Protein AF-S0FRU0-F1 (afdb_monomer_lite)

Foldseek 3Di:
DDQDDPVLVVQVVDPDHDPVSVVVVVPDDPVVPLADNVRVVQQVVCVVVVHAAEDCPCVRCVPPPPRHYDDPVVD

Secondary structure (DSSP, 8-state):
--PPPHHHHHHHTSSS--HHHHHHHHTS-GGG--S-HHHHHHHHHHHHTTPPEE-S-GGGTTTSTT--EE-TT--

Sequence (75 aa):
MILLDTNIISELMRPMPNSKVVFWLDDQPETDIWISVEDAQIAAIALTADLTLATRNVKDFFEIDKLQIINPWEM

Radius of gyration: 14.47 Å; chains: 1;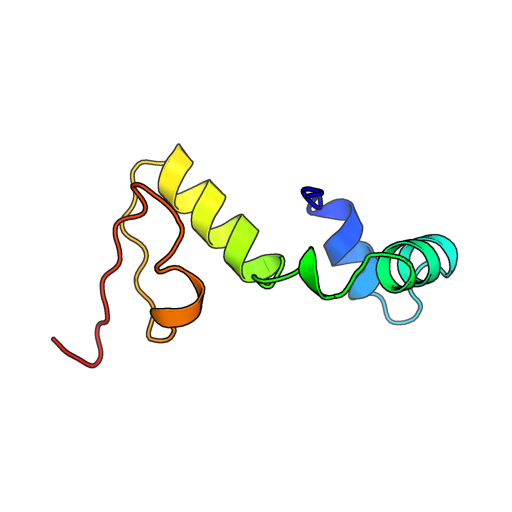 bounding box: 31×40×30 Å

Organism: NCBI:txid1286635

InterPro domains:
  IPR029060 PIN-like domain superfamily [SSF88723] (1-73)
  IPR050556 Type II toxin-antitoxin system RNase [PTHR33653] (35-73)

pLDDT: mean 80.92, std 11.08, range [50.97, 95.94]

Structure (mmCIF, N/CA/C/O backbone):
data_AF-S0FRU0-F1
#
_entry.id   AF-S0FRU0-F1
#
loop_
_atom_site.group_PDB
_atom_site.id
_atom_site.type_symbol
_atom_site.label_atom_id
_atom_site.label_alt_id
_atom_site.label_comp_id
_atom_site.label_asym_id
_atom_site.label_entity_id
_atom_site.label_seq_id
_atom_site.pdbx_PDB_ins_code
_a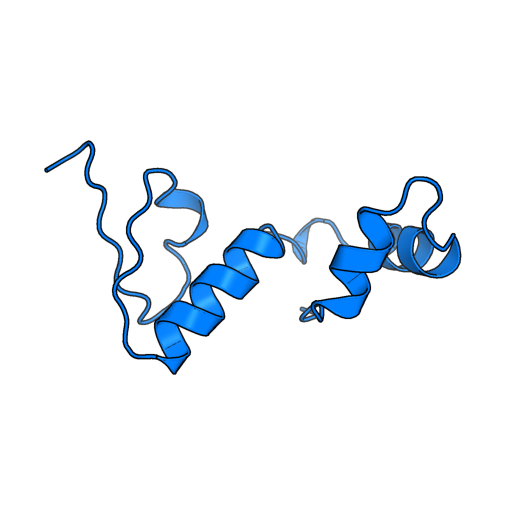tom_site.Cartn_x
_atom_site.Cartn_y
_atom_site.Cartn_z
_atom_site.occupancy
_atom_site.B_iso_or_equiv
_atom_site.auth_seq_id
_atom_site.auth_comp_id
_atom_site.auth_asym_id
_atom_site.auth_atom_id
_atom_site.pdbx_PDB_model_num
ATOM 1 N N . MET A 1 1 ? -6.612 -7.879 -7.817 1.00 50.97 1 MET A N 1
ATOM 2 C CA . MET A 1 1 ? -6.141 -7.322 -6.519 1.00 50.97 1 MET A CA 1
ATOM 3 C C . MET A 1 1 ? -5.305 -8.337 -5.731 1.00 50.97 1 MET A C 1
ATOM 5 O O . MET A 1 1 ? -5.851 -9.282 -5.167 1.00 50.97 1 MET A O 1
ATOM 9 N N . ILE A 1 2 ? -3.978 -8.169 -5.727 1.00 57.56 2 ILE A N 1
ATOM 10 C CA . ILE A 1 2 ? -3.003 -9.068 -5.083 1.00 57.56 2 ILE A CA 1
ATOM 11 C C . ILE A 1 2 ? -2.092 -8.231 -4.176 1.00 57.56 2 ILE A C 1
ATOM 13 O O . ILE A 1 2 ? -1.606 -7.188 -4.597 1.00 57.56 2 ILE A O 1
ATOM 17 N N . LEU A 1 3 ? -1.860 -8.676 -2.938 1.00 53.78 3 LEU A N 1
ATOM 18 C CA . LEU A 1 3 ? -0.919 -8.038 -2.012 1.00 53.78 3 LEU A CA 1
ATOM 19 C C . LEU A 1 3 ? 0.451 -8.718 -2.123 1.00 53.78 3 LEU A C 1
ATOM 21 O O . LEU A 1 3 ? 0.545 -9.932 -1.933 1.00 53.78 3 LEU A O 1
ATOM 25 N N . LEU A 1 4 ? 1.504 -7.952 -2.422 1.00 62.97 4 LEU A N 1
ATOM 26 C CA . LEU A 1 4 ? 2.867 -8.479 -2.526 1.00 62.97 4 LEU A CA 1
ATOM 27 C C . LEU A 1 4 ? 3.581 -8.440 -1.171 1.00 62.97 4 LEU A C 1
ATOM 29 O O . LEU A 1 4 ? 3.663 -7.401 -0.518 1.00 62.97 4 LEU A O 1
ATOM 33 N N . ASP A 1 5 ? 4.133 -9.582 -0.770 1.00 63.16 5 ASP A N 1
ATOM 34 C CA . ASP A 1 5 ? 4.986 -9.692 0.413 1.00 63.16 5 ASP A CA 1
ATOM 35 C C . ASP A 1 5 ? 6.376 -9.070 0.158 1.00 63.16 5 ASP A C 1
ATOM 37 O O . ASP A 1 5 ? 6.882 -9.027 -0.964 1.00 63.16 5 ASP A O 1
ATOM 41 N N . THR A 1 6 ? 7.037 -8.646 1.231 1.00 58.62 6 THR A N 1
ATOM 42 C CA . THR A 1 6 ? 8.428 -8.167 1.285 1.00 58.62 6 THR A CA 1
ATOM 43 C C . THR A 1 6 ? 9.433 -9.102 0.595 1.00 58.62 6 THR A C 1
ATOM 45 O O . THR A 1 6 ? 10.402 -8.644 -0.018 1.00 58.62 6 THR A O 1
ATOM 48 N N . ASN A 1 7 ? 9.191 -10.416 0.619 1.00 74.50 7 ASN A N 1
ATOM 49 C CA . ASN A 1 7 ? 10.029 -11.406 -0.060 1.00 74.50 7 ASN A CA 1
ATOM 50 C C . ASN A 1 7 ? 9.947 -11.324 -1.594 1.00 74.50 7 ASN A C 1
ATOM 52 O O . ASN A 1 7 ? 10.933 -11.594 -2.271 1.00 74.50 7 ASN A O 1
ATOM 56 N N . ILE A 1 8 ? 8.799 -10.924 -2.150 1.00 76.69 8 ILE A N 1
ATOM 57 C CA . ILE A 1 8 ? 8.635 -10.736 -3.598 1.00 76.69 8 ILE A CA 1
ATOM 58 C C . ILE A 1 8 ? 9.375 -9.473 -4.050 1.00 76.69 8 ILE A C 1
ATOM 60 O O . ILE A 1 8 ? 10.074 -9.492 -5.057 1.00 76.69 8 ILE A O 1
ATOM 64 N N . ILE A 1 9 ? 9.309 -8.401 -3.259 1.00 70.19 9 ILE A N 1
ATOM 65 C CA . ILE A 1 9 ? 9.980 -7.129 -3.571 1.00 70.19 9 ILE A CA 1
ATOM 66 C C . ILE A 1 9 ? 11.490 -7.238 -3.469 1.00 70.19 9 ILE A C 1
ATOM 68 O O . ILE A 1 9 ? 12.208 -6.858 -4.391 1.00 70.19 9 ILE A O 1
ATOM 72 N N . SER A 1 10 ? 11.984 -7.837 -2.389 1.00 64.88 10 SER A N 1
ATOM 73 C CA . SER A 1 10 ? 13.421 -8.068 -2.241 1.00 64.88 10 SER A CA 1
ATOM 74 C C . SER A 1 10 ? 13.993 -8.987 -3.328 1.00 64.88 10 SER A C 1
ATOM 76 O O . SER A 1 10 ? 15.166 -8.846 -3.669 1.00 64.88 10 SER A O 1
ATOM 78 N N . GLU A 1 11 ? 13.190 -9.883 -3.915 1.00 89.38 11 GLU A N 1
ATOM 79 C CA . GLU A 1 11 ? 13.591 -10.696 -5.067 1.00 89.38 11 GLU A CA 1
ATOM 80 C C . GLU A 1 11 ? 13.742 -9.854 -6.347 1.00 89.38 11 GLU A C 1
ATOM 82 O O . GLU A 1 11 ? 14.728 -10.028 -7.063 1.00 89.38 11 GLU A O 1
ATOM 87 N N . LEU A 1 12 ? 12.835 -8.900 -6.604 1.00 77.00 12 LEU A N 1
ATOM 88 C CA . LEU A 1 12 ? 12.911 -7.981 -7.754 1.00 77.00 12 LEU A CA 1
ATOM 89 C C . LEU A 1 12 ? 14.118 -7.031 -7.686 1.00 77.00 12 LEU A C 1
ATOM 91 O O . LEU A 1 12 ? 14.635 -6.615 -8.718 1.00 77.00 12 LEU A O 1
ATOM 95 N N . MET A 1 13 ? 14.601 -6.717 -6.481 1.00 73.56 13 MET A N 1
ATOM 96 C CA . MET A 1 13 ? 15.761 -5.841 -6.263 1.00 73.56 13 MET A CA 1
ATOM 97 C C . MET A 1 13 ? 17.122 -6.544 -6.432 1.00 73.56 13 MET A C 1
ATOM 99 O O . MET A 1 13 ? 18.170 -5.903 -6.314 1.00 73.56 13 MET A O 1
ATOM 103 N N . ARG A 1 14 ? 17.153 -7.862 -6.669 1.00 75.81 14 ARG A N 1
ATOM 104 C CA . ARG A 1 14 ? 18.411 -8.607 -6.839 1.00 75.81 14 ARG A CA 1
ATOM 105 C C . ARG A 1 14 ? 19.092 -8.259 -8.168 1.00 75.81 14 ARG A C 1
ATOM 107 O O . ARG A 1 14 ? 18.404 -8.037 -9.157 1.00 75.81 14 ARG A O 1
ATOM 114 N N . PRO A 1 15 ? 20.438 -8.330 -8.256 1.00 84.69 15 PRO A N 1
ATOM 115 C CA . PRO A 1 15 ? 21.153 -8.154 -9.527 1.00 84.69 15 PRO A CA 1
ATOM 116 C C . PRO A 1 15 ? 20.693 -9.122 -10.631 1.00 84.69 15 PRO A C 1
ATOM 118 O O . PRO A 1 15 ? 20.764 -8.795 -11.811 1.00 84.69 15 PRO A O 1
ATOM 121 N N . MET A 1 16 ? 20.227 -10.313 -10.240 1.00 90.69 16 MET A N 1
ATOM 122 C CA . MET A 1 16 ? 19.563 -11.292 -11.103 1.00 90.69 16 MET A CA 1
ATOM 123 C C . MET A 1 16 ? 18.318 -11.828 -10.375 1.00 90.69 16 MET A C 1
ATOM 125 O O . MET A 1 16 ? 18.453 -12.755 -9.571 1.00 90.69 16 MET A O 1
ATOM 129 N N . PRO A 1 17 ? 17.130 -11.244 -10.613 1.00 90.50 17 PRO A N 1
ATOM 130 C CA . PRO A 1 17 ? 15.875 -11.708 -10.027 1.00 90.50 17 PRO A CA 1
ATOM 131 C C . PRO A 1 17 ? 15.468 -13.088 -10.549 1.00 90.50 17 PRO A C 1
ATOM 133 O O . PRO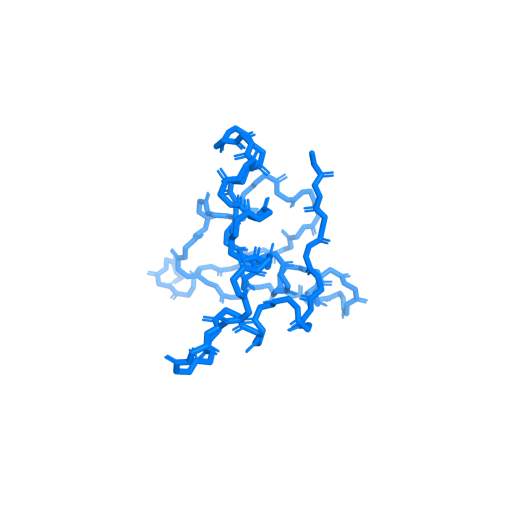 A 1 17 ? 15.773 -13.460 -11.687 1.00 90.50 17 PRO A O 1
ATOM 136 N N . ASN A 1 18 ? 1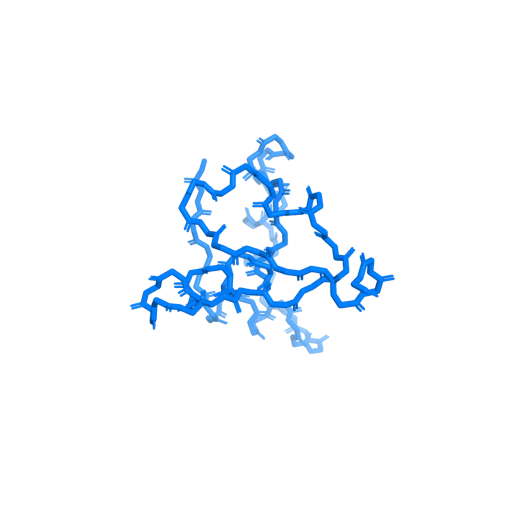4.712 -13.840 -9.750 1.00 95.94 18 ASN A N 1
ATOM 137 C CA . ASN A 1 18 ? 14.084 -15.071 -10.209 1.00 95.94 18 ASN A CA 1
ATOM 138 C C . ASN A 1 18 ? 13.104 -14.786 -11.355 1.00 95.94 18 ASN A C 1
ATOM 140 O O . ASN A 1 18 ? 12.073 -14.136 -11.172 1.00 95.94 18 ASN A O 1
ATOM 144 N N . SER A 1 19 ? 13.388 -15.350 -12.527 1.00 93.38 19 SER A N 1
ATOM 145 C CA . SER A 1 19 ? 12.590 -15.152 -13.736 1.00 93.38 19 SER A CA 1
ATOM 146 C C . SER A 1 19 ? 11.117 -15.522 -13.562 1.00 93.38 19 SER A C 1
ATOM 148 O O . SER A 1 19 ? 10.264 -14.859 -14.137 1.00 93.38 19 SER A O 1
ATOM 150 N N . LYS A 1 20 ? 10.779 -16.513 -12.726 1.00 93.69 20 LYS A N 1
ATOM 151 C CA . LYS A 1 20 ? 9.376 -16.881 -12.468 1.00 93.69 20 LYS A CA 1
ATOM 152 C C . LYS A 1 20 ? 8.595 -15.779 -11.754 1.00 93.69 20 LYS A C 1
ATOM 154 O O . LYS A 1 20 ? 7.407 -15.639 -12.009 1.00 93.69 20 LYS A O 1
ATOM 159 N N . VAL A 1 21 ? 9.248 -15.031 -10.864 1.00 85.19 21 VAL A N 1
ATOM 160 C CA . VAL A 1 21 ? 8.620 -13.933 -10.113 1.00 85.19 21 VAL A CA 1
ATOM 161 C C . VAL A 1 21 ? 8.375 -12.744 -11.035 1.00 85.19 21 VAL A C 1
ATOM 163 O O . VAL A 1 21 ? 7.293 -12.172 -11.005 1.00 85.19 21 VAL A O 1
ATOM 166 N N . VAL A 1 22 ? 9.344 -12.442 -11.902 1.00 84.75 22 VAL A N 1
ATOM 167 C CA . VAL A 1 22 ? 9.223 -11.389 -12.919 1.00 84.75 22 VAL A CA 1
ATOM 168 C C . VAL A 1 22 ? 8.090 -11.708 -13.895 1.00 84.75 22 VAL A C 1
ATOM 170 O O . VAL A 1 22 ? 7.163 -10.921 -14.015 1.00 84.75 22 VAL A O 1
ATOM 173 N N . PHE A 1 23 ? 8.090 -12.902 -14.499 1.00 89.75 23 PHE A N 1
ATOM 174 C CA . PHE A 1 23 ? 7.035 -13.296 -15.440 1.00 89.75 23 PHE A CA 1
ATOM 175 C C . PHE A 1 23 ? 5.643 -13.332 -14.808 1.00 89.75 23 PHE A C 1
ATOM 177 O O . PHE A 1 23 ? 4.664 -13.021 -15.473 1.00 89.75 23 PHE A O 1
ATOM 184 N N . TRP A 1 24 ? 5.540 -13.726 -13.538 1.00 89.12 24 TRP A N 1
ATOM 185 C CA . TRP A 1 24 ? 4.266 -13.695 -12.829 1.00 89.12 24 TRP A CA 1
ATOM 186 C C . TRP A 1 24 ? 3.770 -12.262 -12.603 1.00 89.12 24 TRP A C 1
ATOM 188 O O . TRP A 1 24 ? 2.574 -12.016 -12.733 1.00 89.12 24 TRP A O 1
ATOM 198 N N . LEU A 1 25 ? 4.672 -11.329 -12.284 1.00 80.19 25 LEU A N 1
ATOM 199 C CA . LEU A 1 25 ? 4.329 -9.922 -12.096 1.00 80.19 25 LEU A CA 1
ATOM 200 C C . LEU A 1 25 ? 3.915 -9.262 -13.421 1.00 80.19 25 LEU A C 1
ATOM 202 O O . LEU A 1 25 ? 2.914 -8.556 -13.449 1.00 80.19 25 LEU A O 1
ATOM 206 N N . ASP A 1 26 ? 4.637 -9.552 -14.507 1.00 81.50 26 ASP A N 1
ATOM 207 C CA . ASP A 1 26 ? 4.350 -9.047 -15.858 1.00 81.50 26 ASP A CA 1
ATOM 208 C C . ASP A 1 26 ? 2.993 -9.534 -16.408 1.00 81.50 26 ASP A C 1
ATOM 210 O O . ASP A 1 26 ? 2.411 -8.894 -17.280 1.00 81.50 26 ASP A O 1
ATOM 214 N N . ASP A 1 27 ? 2.484 -10.666 -15.913 1.00 84.44 27 ASP A N 1
ATOM 215 C CA . ASP A 1 27 ? 1.189 -11.241 -16.310 1.00 84.44 27 ASP A CA 1
ATOM 216 C C . ASP A 1 27 ? -0.001 -10.610 -15.558 1.00 84.44 27 ASP A C 1
ATOM 218 O O . ASP A 1 27 ? -1.161 -10.915 -15.842 1.00 84.44 27 ASP A O 1
ATOM 222 N N . GLN A 1 28 ? 0.259 -9.730 -14.583 1.00 78.69 28 GLN A N 1
ATOM 223 C CA . GLN A 1 28 ? -0.807 -9.036 -13.867 1.00 78.69 28 GLN A CA 1
ATOM 224 C C . GLN A 1 28 ? -1.354 -7.874 -14.712 1.00 78.69 28 GLN A C 1
ATOM 226 O O . GLN A 1 28 ? -0.582 -7.115 -15.298 1.00 78.69 28 GLN A O 1
ATOM 231 N N . PRO A 1 29 ? -2.684 -7.685 -14.782 1.00 73.44 29 PRO A N 1
ATOM 232 C CA . PRO A 1 29 ? -3.256 -6.580 -15.537 1.00 73.44 29 PRO A CA 1
ATOM 233 C C . PRO A 1 29 ? -2.824 -5.233 -14.938 1.00 73.44 29 PRO A C 1
ATOM 235 O O . PRO A 1 29 ? -2.913 -5.034 -13.730 1.00 73.44 29 PRO A O 1
ATOM 238 N N . GLU A 1 30 ? -2.416 -4.275 -15.779 1.00 61.62 30 GLU A N 1
ATOM 239 C CA . GLU A 1 30 ? -1.981 -2.927 -15.352 1.00 61.62 30 GLU A CA 1
ATOM 240 C C . GLU A 1 30 ? -3.036 -2.209 -14.489 1.00 61.62 30 GLU A C 1
ATOM 242 O O . GLU A 1 30 ? -2.714 -1.420 -13.605 1.00 61.62 30 GLU A O 1
ATOM 247 N N . THR A 1 31 ? -4.316 -2.537 -14.687 1.00 61.34 31 THR A N 1
ATOM 248 C CA . THR A 1 31 ? -5.441 -2.022 -13.896 1.00 61.34 31 THR A CA 1
ATOM 249 C C . THR A 1 31 ? -5.517 -2.575 -12.470 1.00 61.34 31 THR A C 1
ATOM 251 O O . THR A 1 31 ? -6.376 -2.132 -11.715 1.00 61.34 31 THR A O 1
ATOM 254 N N . ASP A 1 32 ? -4.674 -3.538 -12.100 1.00 59.75 32 ASP A N 1
ATOM 255 C CA . ASP A 1 32 ? -4.593 -4.126 -10.758 1.00 59.75 32 ASP A CA 1
ATOM 256 C C . ASP A 1 32 ? -3.388 -3.595 -9.946 1.00 59.75 32 ASP A C 1
ATOM 258 O O . ASP A 1 32 ? -3.190 -4.036 -8.812 1.00 59.75 32 ASP A O 1
ATOM 262 N N . ILE A 1 33 ? -2.605 -2.640 -10.482 1.00 57.47 33 ILE A N 1
ATOM 263 C CA . ILE A 1 33 ? -1.400 -2.083 -9.834 1.00 57.47 33 ILE A CA 1
ATOM 264 C C . ILE A 1 33 ? -1.431 -0.540 -9.869 1.00 57.47 33 ILE A C 1
ATOM 266 O O . ILE A 1 33 ? -0.809 0.096 -10.713 1.00 57.47 33 ILE A O 1
ATOM 270 N N . TRP A 1 34 ? -2.172 0.081 -8.944 1.00 65.94 34 TRP A N 1
ATOM 271 C CA . TRP A 1 34 ? -2.329 1.551 -8.856 1.00 65.94 34 TRP A CA 1
ATOM 272 C C . TRP A 1 34 ? -1.426 2.223 -7.817 1.00 65.94 34 TRP A C 1
ATOM 274 O O . TRP A 1 34 ? -1.345 3.446 -7.753 1.00 65.94 34 TRP A O 1
ATOM 284 N N . ILE A 1 35 ? -0.724 1.427 -7.018 1.00 69.06 35 ILE A N 1
ATOM 285 C CA . ILE A 1 35 ? 0.181 1.882 -5.969 1.00 69.06 35 ILE A CA 1
ATOM 286 C C . ILE A 1 35 ? 1.456 1.047 -6.049 1.00 69.06 35 ILE A C 1
ATOM 288 O O . ILE A 1 35 ? 1.387 -0.168 -6.268 1.00 69.06 35 ILE A O 1
ATOM 292 N N . SER A 1 36 ? 2.621 1.690 -5.918 1.00 75.44 36 SER A N 1
ATOM 293 C CA . SER A 1 36 ? 3.880 0.950 -5.829 1.00 75.44 36 SER A CA 1
ATOM 294 C C . SER A 1 36 ? 3.850 0.056 -4.590 1.00 75.44 36 SER A C 1
ATOM 296 O O . SER A 1 36 ? 3.118 0.308 -3.627 1.00 75.44 36 SER A O 1
ATOM 298 N N . VAL A 1 37 ? 4.612 -1.030 -4.592 1.00 71.50 37 VAL A N 1
ATOM 299 C CA . VAL A 1 37 ? 4.534 -1.967 -3.465 1.00 71.50 37 VAL A CA 1
ATOM 300 C C . VAL A 1 37 ? 5.143 -1.341 -2.220 1.00 71.50 37 VAL A C 1
ATOM 302 O O . VAL A 1 37 ? 4.667 -1.558 -1.107 1.00 71.50 37 VAL A O 1
ATOM 305 N N . GLU A 1 38 ? 6.170 -0.531 -2.418 1.00 78.81 38 GLU A N 1
ATOM 306 C CA . GLU A 1 38 ? 6.817 0.261 -1.393 1.00 78.81 38 GLU A CA 1
ATOM 307 C C . GLU A 1 38 ? 5.796 1.191 -0.722 1.00 78.81 38 GLU A C 1
ATOM 309 O O . GLU A 1 38 ? 5.684 1.204 0.505 1.00 78.81 38 GLU A O 1
ATOM 314 N N . ASP A 1 39 ? 4.982 1.892 -1.517 1.00 83.81 39 ASP A N 1
ATOM 315 C CA . ASP A 1 39 ? 3.924 2.771 -1.015 1.00 83.81 39 ASP A CA 1
ATOM 316 C C . ASP A 1 39 ? 2.821 1.973 -0.298 1.00 83.81 39 ASP A C 1
ATOM 318 O O . ASP A 1 39 ? 2.401 2.342 0.801 1.00 83.81 39 ASP A O 1
ATOM 322 N N . ALA A 1 40 ? 2.406 0.820 -0.831 1.00 82.75 40 ALA A N 1
ATOM 323 C CA . ALA A 1 40 ? 1.426 -0.047 -0.171 1.00 82.75 40 ALA A CA 1
ATOM 324 C C . ALA A 1 40 ? 1.922 -0.566 1.192 1.00 82.75 40 ALA A C 1
ATOM 326 O O . ALA A 1 40 ? 1.157 -0.618 2.159 1.00 82.75 40 ALA A O 1
ATOM 327 N N . GLN A 1 41 ? 3.205 -0.919 1.299 1.00 84.31 41 GLN A N 1
ATOM 328 C CA . GLN A 1 41 ? 3.826 -1.350 2.554 1.00 84.31 41 GLN A CA 1
ATOM 329 C C . GLN A 1 41 ? 3.900 -0.206 3.567 1.00 84.31 41 GLN A C 1
ATOM 331 O O . GLN A 1 41 ? 3.547 -0.397 4.733 1.00 84.31 41 GLN A O 1
ATOM 336 N N . ILE A 1 42 ? 4.307 0.988 3.130 1.00 86.69 42 ILE A N 1
ATOM 337 C CA . ILE A 1 42 ? 4.331 2.190 3.971 1.00 86.69 42 ILE A CA 1
ATOM 338 C C . ILE A 1 42 ? 2.923 2.495 4.505 1.00 86.69 42 ILE A C 1
ATOM 340 O O . ILE A 1 42 ? 2.753 2.696 5.710 1.00 86.69 42 ILE A O 1
ATOM 344 N N . ALA A 1 43 ? 1.909 2.461 3.636 1.00 88.81 43 ALA A N 1
ATOM 345 C CA . ALA A 1 43 ? 0.513 2.668 4.009 1.00 88.81 43 ALA A CA 1
ATOM 346 C C . ALA A 1 43 ? 0.015 1.616 5.014 1.00 88.81 43 ALA A C 1
ATOM 348 O O . ALA A 1 43 ? -0.618 1.963 6.012 1.00 88.81 43 ALA A O 1
ATOM 349 N N . ALA A 1 44 ? 0.333 0.337 4.795 1.00 85.50 44 ALA A N 1
ATOM 350 C CA . ALA A 1 44 ? -0.063 -0.754 5.683 1.00 85.50 44 ALA A CA 1
ATOM 351 C C . ALA A 1 44 ? 0.567 -0.636 7.081 1.00 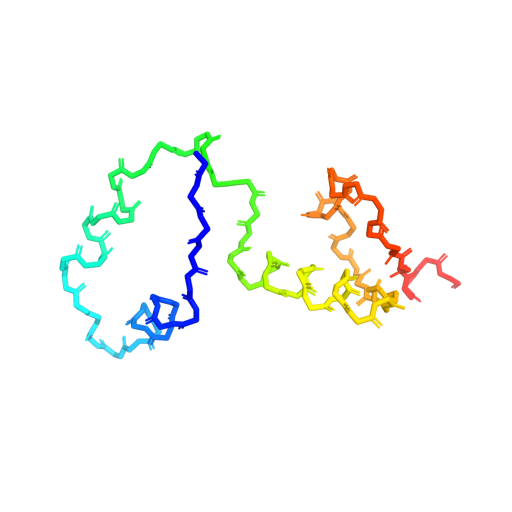85.50 44 ALA A C 1
ATOM 353 O O . ALA A 1 44 ? -0.120 -0.850 8.085 1.00 85.50 44 ALA A O 1
ATOM 354 N N . ILE A 1 45 ? 1.851 -0.268 7.163 1.00 84.25 45 ILE A N 1
ATOM 355 C CA . ILE A 1 45 ? 2.538 -0.017 8.438 1.00 84.25 45 ILE A CA 1
ATOM 356 C C . ILE A 1 45 ? 1.876 1.155 9.163 1.00 84.25 45 ILE A C 1
ATOM 358 O O . ILE A 1 45 ? 1.549 1.025 10.343 1.00 84.25 45 ILE A O 1
ATOM 362 N N . ALA A 1 46 ? 1.643 2.268 8.462 1.00 87.19 46 ALA A N 1
ATOM 363 C CA . ALA A 1 46 ? 1.022 3.452 9.042 1.00 87.19 46 ALA A CA 1
ATOM 364 C C . ALA A 1 46 ? -0.380 3.151 9.597 1.00 87.19 46 ALA A C 1
ATOM 366 O O . ALA A 1 46 ? -0.659 3.475 10.747 1.00 87.19 46 ALA A O 1
ATOM 367 N N . LEU A 1 47 ? -1.223 2.441 8.840 1.00 90.25 47 LEU A N 1
ATOM 368 C CA . LEU A 1 47 ? -2.553 2.019 9.291 1.00 90.25 47 LEU A CA 1
ATOM 369 C C . LEU A 1 47 ? -2.504 1.079 10.502 1.00 90.25 47 LEU A C 1
ATOM 371 O O . LEU A 1 47 ? -3.267 1.246 11.448 1.00 90.25 47 LEU A O 1
ATOM 375 N N . THR A 1 48 ? -1.619 0.079 10.478 1.00 87.31 48 THR A N 1
ATOM 376 C CA . THR A 1 48 ? -1.543 -0.937 11.543 1.00 87.31 48 THR A CA 1
ATOM 377 C C . THR A 1 48 ? -1.017 -0.350 12.852 1.00 87.31 48 THR A C 1
ATOM 379 O O . THR A 1 48 ? -1.411 -0.790 13.931 1.00 87.31 48 THR A O 1
ATOM 382 N N . ALA A 1 49 ? -0.125 0.635 12.760 1.00 87.88 49 ALA A N 1
ATOM 383 C CA . ALA A 1 49 ? 0.486 1.297 13.905 1.00 87.88 49 ALA A CA 1
ATOM 384 C C . ALA A 1 49 ? -0.223 2.602 14.321 1.00 87.88 49 ALA A C 1
ATOM 386 O O . ALA A 1 49 ? 0.282 3.284 15.210 1.00 87.88 49 ALA A O 1
ATOM 387 N N . ASP A 1 50 ? -1.360 2.943 13.700 1.00 89.56 50 ASP A N 1
ATOM 388 C CA . ASP A 1 50 ? -2.114 4.189 13.928 1.00 89.56 50 ASP A CA 1
ATOM 389 C C . ASP A 1 50 ? -1.241 5.457 13.789 1.00 89.56 50 ASP A C 1
ATOM 391 O O . ASP A 1 50 ? -1.270 6.378 14.604 1.00 89.56 50 ASP A O 1
ATOM 395 N N . LEU A 1 51 ? -0.394 5.474 12.755 1.00 89.56 51 LEU A N 1
ATOM 396 C CA . LEU A 1 51 ? 0.532 6.563 12.449 1.00 89.56 51 LEU A CA 1
ATOM 397 C C . LEU A 1 51 ? 0.017 7.426 11.295 1.00 89.56 51 LEU A C 1
ATOM 399 O O . LEU A 1 51 ? -0.587 6.940 10.339 1.00 89.56 51 LEU A O 1
ATOM 403 N N . THR A 1 52 ? 0.364 8.710 11.335 1.00 93.44 52 THR A N 1
ATOM 404 C CA . THR A 1 52 ? 0.173 9.634 10.214 1.00 93.44 52 THR A CA 1
ATOM 405 C C . THR A 1 52 ? 1.336 9.526 9.231 1.00 93.44 52 THR A C 1
ATOM 407 O O . THR A 1 52 ? 2.497 9.703 9.608 1.00 93.44 52 THR A O 1
ATOM 410 N N . LEU A 1 53 ? 1.035 9.288 7.956 1.00 90.56 53 LEU A N 1
ATOM 411 C CA . LEU A 1 53 ? 2.022 9.262 6.884 1.00 90.56 53 LEU A CA 1
ATOM 412 C C . LEU A 1 53 ? 2.410 10.688 6.474 1.00 90.56 53 LEU A C 1
ATOM 414 O O . LEU A 1 53 ? 1.585 11.452 5.980 1.00 90.56 53 LEU A O 1
ATOM 418 N N . ALA A 1 54 ? 3.686 11.034 6.622 1.00 91.62 54 ALA A N 1
ATOM 419 C CA . ALA A 1 54 ? 4.241 12.264 6.068 1.00 91.62 54 ALA A CA 1
ATOM 420 C C . ALA A 1 54 ? 4.812 12.013 4.667 1.00 91.62 54 ALA A C 1
ATOM 422 O O . ALA A 1 54 ? 5.786 11.277 4.519 1.00 91.62 54 ALA A O 1
ATOM 423 N N . THR A 1 55 ? 4.230 12.625 3.635 1.00 87.94 55 THR A N 1
ATOM 424 C CA . THR A 1 55 ? 4.681 12.451 2.246 1.00 87.94 55 THR A CA 1
ATOM 425 C C . THR A 1 55 ? 4.342 13.659 1.378 1.00 87.94 55 THR A C 1
ATOM 427 O O . THR A 1 55 ? 3.343 14.337 1.595 1.00 87.94 55 THR A O 1
ATOM 430 N N . ARG A 1 56 ? 5.162 13.911 0.352 1.00 87.88 56 ARG A N 1
ATOM 431 C CA . ARG A 1 56 ? 4.854 14.883 -0.711 1.00 87.88 56 ARG A CA 1
ATOM 432 C C . ARG A 1 56 ? 4.015 14.280 -1.848 1.00 87.88 56 ARG A C 1
ATOM 434 O O . ARG A 1 56 ? 3.528 15.005 -2.708 1.00 87.88 56 ARG A O 1
ATOM 441 N N . ASN A 1 57 ? 3.878 12.953 -1.881 1.00 87.56 57 ASN A N 1
ATOM 442 C CA . ASN A 1 57 ? 3.237 12.195 -2.958 1.00 87.56 57 ASN A CA 1
ATOM 443 C C . ASN A 1 57 ? 1.769 11.868 -2.621 1.00 87.56 57 ASN A C 1
ATOM 445 O O . ASN A 1 57 ? 1.335 10.729 -2.729 1.00 87.56 57 ASN A O 1
ATOM 449 N N . VAL A 1 58 ? 0.989 12.856 -2.173 1.00 89.19 58 VAL A N 1
ATOM 450 C CA . VAL A 1 58 ? -0.362 12.641 -1.603 1.00 89.19 58 VAL A CA 1
ATOM 451 C C . VAL A 1 58 ? -1.296 11.856 -2.540 1.00 89.19 58 VAL A C 1
ATOM 453 O O . VAL A 1 58 ? -2.048 10.992 -2.095 1.00 89.19 58 VAL A O 1
ATOM 456 N N . LYS A 1 59 ? -1.205 12.109 -3.850 1.00 86.19 59 LYS A N 1
ATOM 457 C CA . LYS A 1 59 ? -2.006 11.450 -4.896 1.00 86.19 59 LYS A CA 1
ATOM 458 C C . LYS A 1 59 ? -1.768 9.941 -5.051 1.00 86.19 59 LYS A C 1
ATOM 460 O O . LYS A 1 59 ? -2.545 9.298 -5.739 1.00 86.19 59 LYS A O 1
ATOM 465 N N . ASP A 1 60 ? -0.719 9.388 -4.453 1.00 84.44 60 ASP A N 1
ATOM 466 C CA . ASP A 1 60 ? -0.439 7.951 -4.539 1.00 84.44 60 ASP A CA 1
ATOM 467 C C . ASP A 1 60 ? -1.130 7.192 -3.383 1.00 84.44 60 ASP A C 1
ATOM 469 O O . ASP A 1 60 ? -1.220 5.970 -3.392 1.00 84.44 60 ASP A O 1
ATOM 473 N N . PHE A 1 61 ? -1.674 7.927 -2.401 1.00 86.19 61 PHE A N 1
ATOM 474 C CA . PHE A 1 61 ? -2.256 7.387 -1.168 1.00 86.19 61 PHE A CA 1
ATOM 475 C C . PHE A 1 61 ? -3.699 7.854 -0.904 1.00 86.19 61 PHE A C 1
ATOM 477 O O . PHE A 1 61 ? -4.322 7.385 0.046 1.00 86.19 61 PHE A O 1
ATOM 484 N N . PHE A 1 62 ? -4.242 8.778 -1.709 1.00 83.12 62 PHE A N 1
ATOM 485 C CA . PHE A 1 62 ? -5.525 9.444 -1.423 1.00 83.12 62 PHE A CA 1
ATOM 486 C C . PHE A 1 62 ? -6.749 8.515 -1.439 1.00 83.12 62 PHE A C 1
ATOM 488 O O . PHE A 1 62 ? -7.760 8.854 -0.830 1.00 83.12 62 PHE A O 1
ATOM 495 N N . GLU A 1 63 ? -6.671 7.366 -2.116 1.00 82.88 63 GLU A N 1
ATOM 496 C CA . GLU A 1 63 ? -7.752 6.368 -2.167 1.00 82.88 63 GLU A CA 1
ATOM 497 C C . GLU A 1 63 ? -7.689 5.354 -1.012 1.00 82.88 63 GLU A C 1
ATOM 499 O O . GLU A 1 63 ? -8.563 4.496 -0.887 1.00 82.88 63 GLU A O 1
ATOM 504 N N . ILE A 1 64 ? -6.667 5.430 -0.149 1.00 84.81 64 ILE A N 1
ATOM 505 C CA . ILE A 1 64 ? -6.522 4.525 0.992 1.00 84.81 64 ILE A CA 1
ATOM 506 C C . ILE A 1 64 ? -7.350 5.055 2.159 1.00 84.81 64 ILE A C 1
ATOM 508 O O . ILE A 1 64 ? -6.913 5.903 2.941 1.00 84.81 64 ILE A O 1
ATOM 512 N N . ASP A 1 65 ? -8.552 4.503 2.293 1.00 84.88 65 ASP A N 1
ATOM 513 C CA . ASP A 1 65 ? -9.454 4.812 3.394 1.00 84.88 65 ASP A CA 1
ATOM 514 C C . ASP A 1 65 ? -8.752 4.718 4.761 1.00 84.88 65 ASP A C 1
ATOM 516 O O . ASP A 1 65 ? -8.072 3.741 5.080 1.00 84.88 65 ASP A O 1
ATOM 520 N N . LYS A 1 66 ? -8.996 5.731 5.605 1.00 88.50 66 LYS A N 1
ATOM 521 C CA . LYS A 1 66 ? -8.492 5.892 6.988 1.00 88.50 66 LYS A CA 1
ATOM 522 C C . LYS A 1 66 ? -7.008 6.232 7.139 1.00 88.50 66 LYS A C 1
ATOM 524 O O . LYS A 1 66 ? -6.622 6.609 8.246 1.00 88.50 66 LYS A O 1
ATOM 529 N N . LEU A 1 67 ? -6.197 6.172 6.084 1.00 90.12 67 LEU A N 1
ATOM 530 C CA . LEU A 1 67 ? -4.795 6.574 6.169 1.00 90.12 67 LEU A CA 1
ATOM 531 C C . LEU A 1 67 ? -4.703 8.092 6.379 1.00 90.12 67 LEU A C 1
ATOM 533 O O . LEU A 1 67 ? -5.121 8.879 5.532 1.00 90.12 67 LEU A O 1
ATOM 537 N N . GLN A 1 68 ? -4.166 8.511 7.525 1.00 93.06 68 GLN A N 1
ATOM 538 C CA . GLN A 1 68 ? -3.937 9.928 7.801 1.00 93.06 68 GLN A CA 1
ATOM 539 C C . GLN A 1 68 ? -2.676 10.382 7.070 1.00 93.06 68 GLN A C 1
ATOM 541 O O . GLN A 1 68 ? -1.624 9.762 7.222 1.00 93.06 68 GLN A O 1
ATOM 546 N N . ILE A 1 69 ? -2.768 11.465 6.296 1.00 92.88 69 ILE A N 1
ATOM 547 C CA . ILE A 1 69 ? -1.659 11.976 5.483 1.00 92.88 69 ILE A CA 1
ATOM 548 C C . ILE A 1 69 ? -1.382 13.431 5.852 1.00 92.88 69 ILE A C 1
ATOM 550 O O . ILE A 1 69 ? -2.302 14.240 5.960 1.00 92.88 69 ILE A O 1
ATOM 554 N N . ILE A 1 70 ? -0.104 13.772 5.999 1.00 93.38 70 ILE A N 1
ATOM 555 C CA . ILE A 1 70 ? 0.373 15.155 6.049 1.00 93.38 70 ILE A CA 1
ATOM 556 C C . ILE A 1 70 ? 1.364 15.407 4.915 1.00 93.38 70 ILE A C 1
ATOM 558 O O . ILE A 1 70 ? 2.212 14.559 4.634 1.00 93.38 70 ILE A O 1
ATOM 562 N N . ASN A 1 71 ? 1.284 16.586 4.292 1.00 90.62 71 ASN A N 1
ATOM 563 C CA . ASN A 1 71 ? 2.258 17.052 3.305 1.00 90.62 71 ASN A CA 1
ATOM 564 C C . ASN A 1 71 ? 3.107 18.193 3.892 1.00 90.62 71 ASN A C 1
ATOM 566 O O . ASN A 1 71 ? 2.672 19.342 3.852 1.00 90.62 71 ASN A O 1
ATOM 570 N N . PRO A 1 72 ? 4.321 17.915 4.410 1.00 80.38 72 PRO A N 1
ATOM 571 C CA . PRO A 1 72 ? 5.173 18.928 5.040 1.00 80.38 72 PRO A CA 1
ATOM 572 C C . PRO A 1 72 ? 5.584 20.098 4.137 1.00 80.38 72 PRO A C 1
ATOM 574 O O . PRO A 1 72 ? 6.071 21.103 4.642 1.00 80.38 72 PRO A O 1
ATOM 577 N N . TRP A 1 73 ? 5.435 19.973 2.815 1.00 87.00 73 TRP A N 1
ATOM 578 C CA . TRP A 1 73 ? 5.769 21.031 1.856 1.00 87.00 73 TRP A CA 1
ATOM 579 C C . TRP A 1 73 ? 4.623 22.018 1.613 1.00 87.00 73 TRP A C 1
ATOM 581 O O . TRP A 1 73 ? 4.844 23.056 0.995 1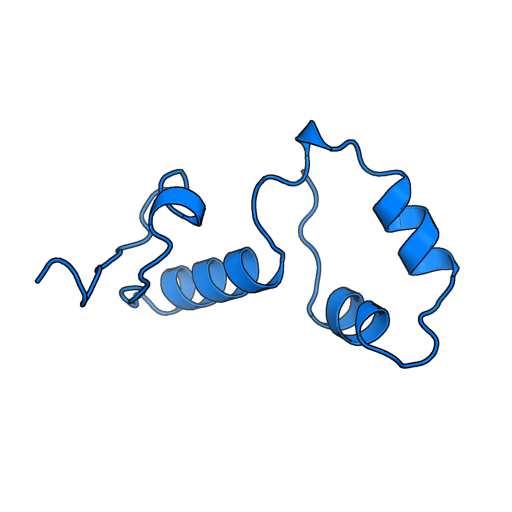.00 87.00 73 TRP A O 1
ATOM 591 N N . GLU A 1 74 ? 3.419 21.697 2.082 1.00 87.50 74 GLU A N 1
ATOM 592 C CA . GLU A 1 74 ? 2.216 22.536 1.982 1.00 87.50 74 GLU A CA 1
ATOM 593 C C . GLU A 1 74 ? 1.738 23.023 3.363 1.00 87.50 74 GLU A C 1
ATOM 595 O O . GLU A 1 74 ? 0.631 23.545 3.493 1.00 87.50 74 GLU A O 1
ATOM 600 N N . MET A 1 75 ? 2.578 22.838 4.388 1.00 70.94 75 MET A N 1
ATOM 601 C CA . MET A 1 75 ? 2.385 23.307 5.764 1.00 70.94 75 MET A CA 1
ATOM 602 C C . MET A 1 75 ? 2.992 24.688 6.002 1.00 70.94 75 MET A C 1
ATOM 604 O O . MET A 1 75 ? 4.025 25.007 5.371 1.00 70.94 75 MET A O 1
#